Protein AF-A0A6J7U491-F1 (afdb_monomer)

pLDDT: mean 91.49, std 6.92, range [60.06, 96.81]

Nearest PDB structures (foldseek):
  8j9j-assembly1_E2  TM=4.275E-01  e=4.358E+00  Euglena gracilis
  7q5s-assembly1_C  TM=4.772E-01  e=9.152E+00  Thermochaetoides thermophila DSM 1495

Sequence (49 aa):
MTCVIPLRDANGEIRMSRSCIDGPVMDGANVIWNSKGEIPKGTVGEPHV

Foldseek 3Di:
DPQWFWFQDPVRATETDRCVPVHVDDPPVGTPPPCVPPDDPRHVPDDPD

Organism: NCBI:txid449393

Structure (mmCIF, N/CA/C/O backbone):
data_AF-A0A6J7U491-F1
#
_entry.id   AF-A0A6J7U491-F1
#
loop_
_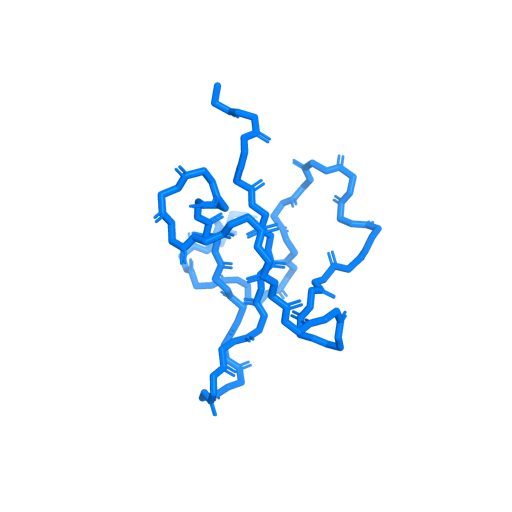atom_site.group_PDB
_atom_site.id
_atom_site.type_symbol
_atom_site.label_atom_id
_atom_site.label_alt_id
_atom_site.label_comp_id
_atom_site.label_asym_id
_atom_site.label_entity_id
_atom_site.label_seq_id
_atom_site.pdbx_PDB_ins_code
_atom_site.Cartn_x
_atom_site.Cartn_y
_atom_site.Cartn_z
_atom_site.occupancy
_atom_site.B_iso_or_equiv
_atom_site.auth_seq_id
_atom_site.auth_comp_id
_atom_site.auth_asym_id
_atom_site.auth_atom_id
_atom_site.pdbx_PDB_model_num
ATOM 1 N N . MET A 1 1 ? 5.105 16.241 2.662 1.00 60.06 1 MET A N 1
ATOM 2 C CA . MET A 1 1 ? 5.372 14.791 2.547 1.00 60.06 1 MET A CA 1
ATOM 3 C C . MET A 1 1 ? 4.035 14.055 2.617 1.00 60.06 1 MET A C 1
ATOM 5 O O . MET A 1 1 ? 3.718 13.457 3.627 1.00 60.06 1 MET A O 1
ATOM 9 N N . THR A 1 2 ? 3.201 14.210 1.584 1.00 81.75 2 THR A N 1
ATOM 10 C CA . THR A 1 2 ? 1.775 13.808 1.584 1.00 81.75 2 THR A CA 1
ATOM 11 C C . THR A 1 2 ? 1.462 12.695 0.587 1.00 81.75 2 THR A C 1
ATOM 13 O O . THR A 1 2 ? 0.440 12.039 0.713 1.00 81.75 2 THR A O 1
ATOM 16 N N . CYS A 1 3 ? 2.339 12.461 -0.396 1.00 92.31 3 CYS A N 1
ATOM 17 C CA . CYS A 1 3 ? 2.125 11.480 -1.462 1.00 92.31 3 CYS A CA 1
ATOM 18 C C . CYS A 1 3 ? 2.561 10.049 -1.066 1.00 92.31 3 CYS A C 1
ATOM 20 O O . CYS A 1 3 ? 2.733 9.201 -1.942 1.00 92.31 3 CYS A O 1
ATOM 22 N N . VAL A 1 4 ? 2.814 9.790 0.224 1.00 93.50 4 VAL A N 1
ATOM 23 C CA . VAL A 1 4 ? 3.254 8.475 0.713 1.00 93.50 4 VAL A CA 1
ATOM 24 C C . VAL A 1 4 ? 2.035 7.664 1.120 1.00 93.50 4 VAL A C 1
ATOM 26 O O . VAL A 1 4 ? 1.222 8.140 1.910 1.00 93.50 4 VAL A O 1
ATOM 29 N N . ILE A 1 5 ? 1.922 6.451 0.591 1.00 93.62 5 ILE A N 1
ATOM 30 C CA . ILE A 1 5 ? 0.790 5.557 0.829 1.00 93.62 5 ILE A CA 1
ATOM 31 C C . ILE A 1 5 ? 1.282 4.134 1.138 1.00 93.62 5 ILE A C 1
ATOM 33 O O . ILE A 1 5 ? 2.311 3.712 0.603 1.00 93.62 5 ILE A O 1
ATOM 37 N N . PRO A 1 6 ? 0.569 3.386 1.993 1.00 95.69 6 PRO A N 1
ATOM 38 C CA . PRO A 1 6 ? 0.864 1.983 2.244 1.00 95.69 6 PRO A CA 1
ATOM 39 C C . PRO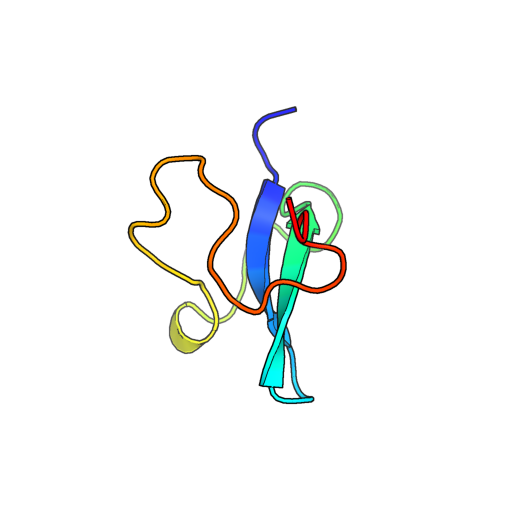 A 1 6 ? 0.371 1.098 1.093 1.00 95.69 6 PRO A C 1
ATOM 41 O O . PRO A 1 6 ? -0.806 1.120 0.724 1.00 95.69 6 PRO A O 1
ATOM 44 N N . LEU A 1 7 ? 1.274 0.283 0.561 1.00 95.62 7 LEU A N 1
ATOM 45 C CA . LEU A 1 7 ? 1.030 -0.669 -0.518 1.00 95.62 7 LEU A CA 1
ATOM 46 C C . LEU A 1 7 ? 1.553 -2.045 -0.114 1.00 95.62 7 LEU A C 1
ATOM 48 O O . LEU A 1 7 ? 2.630 -2.153 0.472 1.00 95.62 7 LEU A O 1
ATOM 52 N N . ARG A 1 8 ? 0.801 -3.093 -0.446 1.00 96.62 8 ARG A N 1
ATOM 53 C CA . ARG A 1 8 ? 1.288 -4.469 -0.412 1.00 96.62 8 ARG A CA 1
ATOM 54 C C . ARG A 1 8 ? 2.084 -4.745 -1.682 1.00 96.62 8 ARG A C 1
ATOM 56 O O . ARG A 1 8 ? 1.576 -4.536 -2.781 1.00 96.62 8 ARG A O 1
ATOM 63 N N . ASP A 1 9 ? 3.322 -5.190 -1.533 1.00 93.62 9 ASP A N 1
ATOM 64 C CA . ASP A 1 9 ? 4.159 -5.557 -2.670 1.00 93.62 9 ASP A CA 1
ATOM 65 C C . ASP A 1 9 ? 3.923 -7.009 -3.126 1.00 93.62 9 ASP A C 1
ATOM 67 O O . ASP A 1 9 ? 3.114 -7.750 -2.562 1.00 93.62 9 ASP A O 1
ATOM 71 N N . ALA A 1 10 ? 4.645 -7.427 -4.168 1.00 93.00 10 ALA A N 1
ATOM 72 C CA . ALA A 1 10 ? 4.541 -8.772 -4.734 1.00 93.00 10 ALA A CA 1
ATOM 73 C C . ALA A 1 10 ? 4.997 -9.891 -3.777 1.00 93.00 10 ALA A C 1
ATOM 75 O O . ALA A 1 10 ? 4.628 -11.046 -3.978 1.00 93.00 10 ALA A O 1
ATOM 76 N N . ASN A 1 11 ? 5.769 -9.564 -2.736 1.00 95.00 11 ASN A N 1
ATOM 77 C CA . ASN A 1 11 ? 6.186 -10.509 -1.699 1.00 95.00 11 ASN A CA 1
ATOM 78 C C . ASN A 1 11 ? 5.154 -10.598 -0.564 1.00 95.00 11 ASN A C 1
ATOM 80 O O . ASN A 1 11 ? 5.316 -11.383 0.369 1.00 95.00 11 ASN A O 1
ATOM 84 N N . GLY A 1 12 ? 4.089 -9.795 -0.632 1.00 95.06 12 GLY A N 1
ATOM 85 C CA . GLY A 1 12 ? 3.075 -9.701 0.402 1.00 95.06 12 GLY A CA 1
ATOM 86 C C . GLY A 1 12 ? 3.462 -8.782 1.560 1.00 95.06 12 GLY A C 1
ATOM 87 O O . GLY A 1 12 ? 2.701 -8.721 2.526 1.00 95.06 12 GLY A O 1
ATOM 88 N N . GLU A 1 13 ? 4.575 -8.049 1.488 1.00 96.81 13 GLU A N 1
ATOM 89 C CA . GLU A 1 13 ? 4.984 -7.100 2.528 1.00 96.81 13 GLU A CA 1
ATOM 90 C C . GLU A 1 13 ? 4.231 -5.776 2.380 1.00 96.81 13 GLU A C 1
ATOM 92 O O . GLU A 1 13 ? 3.993 -5.315 1.264 1.00 96.81 13 GLU A O 1
ATOM 97 N N . ILE A 1 14 ? 3.877 -5.125 3.494 1.00 96.50 14 ILE A N 1
ATOM 98 C CA . ILE A 1 14 ? 3.348 -3.755 3.448 1.00 96.50 14 ILE A CA 1
ATOM 99 C C . ILE A 1 14 ? 4.526 -2.782 3.487 1.00 96.50 14 ILE A C 1
ATOM 101 O O . ILE A 1 14 ? 5.361 -2.828 4.391 1.00 96.50 14 ILE A O 1
ATOM 105 N N . ARG A 1 15 ? 4.583 -1.873 2.515 1.00 95.38 15 ARG A N 1
ATOM 106 C CA . ARG A 1 15 ? 5.621 -0.849 2.388 1.00 95.38 15 ARG A CA 1
ATOM 107 C C . ARG A 1 15 ? 5.005 0.526 2.183 1.00 95.38 15 ARG A C 1
ATOM 109 O O . ARG A 1 15 ? 3.987 0.679 1.513 1.00 95.38 15 ARG A O 1
ATOM 116 N N . MET A 1 16 ? 5.665 1.542 2.727 1.00 94.56 16 MET A N 1
ATOM 117 C CA . MET A 1 16 ? 5.316 2.940 2.483 1.00 94.56 16 MET A CA 1
ATOM 118 C C . MET A 1 16 ? 5.964 3.396 1.171 1.00 94.56 16 MET A C 1
ATOM 120 O O . MET A 1 16 ? 7.168 3.641 1.130 1.00 94.56 16 MET A O 1
ATOM 124 N N . SER A 1 17 ? 5.179 3.496 0.097 1.00 93.75 17 SER A N 1
ATOM 125 C CA . SER A 1 17 ? 5.650 3.913 -1.232 1.00 93.75 17 SER A CA 1
ATOM 126 C C . SER A 1 17 ? 5.252 5.353 -1.530 1.00 93.75 17 SER A C 1
ATOM 128 O O . SER A 1 17 ? 4.258 5.876 -1.018 1.00 93.75 17 SER A O 1
ATOM 130 N N . ARG A 1 18 ? 6.058 6.029 -2.349 1.00 94.38 18 ARG A N 1
ATOM 131 C CA . ARG A 1 18 ? 5.869 7.429 -2.692 1.00 94.38 18 ARG A CA 1
ATOM 132 C C . ARG A 1 18 ? 5.217 7.530 -4.067 1.00 94.38 18 ARG A C 1
ATOM 134 O O . ARG A 1 18 ? 5.914 7.651 -5.067 1.00 94.38 18 ARG A O 1
ATOM 141 N N . SER A 1 19 ? 3.887 7.597 -4.110 1.00 93.12 19 SER A N 1
ATOM 142 C CA . SER A 1 19 ? 3.106 7.679 -5.362 1.00 93.12 19 SER A CA 1
ATOM 143 C C . SER A 1 19 ? 3.557 8.800 -6.309 1.00 93.12 19 SER A C 1
ATOM 145 O O . SER A 1 19 ? 3.530 8.647 -7.524 1.00 93.12 19 SER A O 1
ATOM 147 N N . CYS A 1 20 ? 4.045 9.926 -5.781 1.00 93.31 20 CYS A N 1
ATOM 148 C CA . CYS A 1 20 ? 4.528 11.016 -6.626 1.00 93.31 20 CYS A CA 1
ATOM 149 C C . CYS A 1 20 ? 5.884 10.756 -7.316 1.00 93.31 20 CYS A C 1
ATOM 151 O O . CYS A 1 20 ? 6.286 11.563 -8.147 1.00 93.31 20 CYS A O 1
ATOM 153 N N . ILE A 1 21 ? 6.579 9.662 -6.983 1.00 93.94 21 ILE A N 1
ATOM 154 C CA . ILE A 1 21 ? 7.823 9.217 -7.637 1.00 93.94 21 ILE A CA 1
ATOM 155 C C . ILE A 1 21 ? 7.622 7.843 -8.279 1.00 93.94 21 ILE A C 1
ATOM 157 O O . ILE A 1 21 ? 7.910 7.674 -9.459 1.00 93.94 21 ILE A O 1
ATOM 161 N N . ASP A 1 22 ? 7.099 6.890 -7.511 1.00 90.06 22 ASP A N 1
ATOM 162 C CA . ASP A 1 22 ? 6.995 5.482 -7.906 1.00 90.06 22 ASP A CA 1
ATOM 163 C C . ASP A 1 22 ? 5.832 5.228 -8.882 1.00 90.06 22 ASP A C 1
ATOM 165 O O . ASP A 1 22 ? 5.777 4.185 -9.529 1.00 90.06 22 ASP A O 1
ATOM 169 N N . GLY A 1 23 ? 4.913 6.189 -9.017 1.00 86.31 23 GLY A N 1
ATOM 170 C CA . GLY A 1 23 ? 3.805 6.132 -9.962 1.00 86.31 23 GLY A CA 1
ATOM 171 C C . GLY A 1 23 ? 2.497 6.639 -9.349 1.00 86.31 23 GLY A C 1
ATOM 172 O O . GLY A 1 23 ? 2.077 6.151 -8.298 1.00 86.31 23 GLY A O 1
ATOM 173 N N . PRO A 1 24 ? 1.799 7.588 -10.000 1.00 88.69 24 PRO A N 1
ATOM 174 C CA . PRO A 1 24 ? 0.516 8.087 -9.510 1.00 88.69 24 PRO A CA 1
ATOM 175 C C . PRO A 1 24 ? -0.635 7.094 -9.736 1.00 88.69 24 PRO A C 1
ATOM 177 O O . PRO A 1 24 ? -1.736 7.327 -9.243 1.00 88.69 24 PRO A O 1
ATOM 180 N N . VAL A 1 25 ? -0.396 6.002 -10.476 1.00 93.25 25 VAL A N 1
ATOM 181 C CA . VAL A 1 25 ? -1.357 4.926 -10.756 1.00 93.25 25 VAL A CA 1
ATOM 182 C C . VAL A 1 25 ? -0.770 3.594 -10.294 1.00 93.25 25 VAL A C 1
ATOM 184 O O . VAL A 1 25 ? 0.379 3.282 -10.590 1.00 93.25 25 VAL A O 1
ATOM 187 N N . MET A 1 26 ? -1.568 2.823 -9.563 1.00 92.00 26 MET A N 1
ATOM 188 C CA . MET A 1 26 ? -1.202 1.543 -8.960 1.00 92.00 26 MET A CA 1
ATOM 189 C C . MET A 1 26 ? -2.426 0.625 -8.929 1.00 92.00 26 MET A C 1
ATOM 191 O O . MET A 1 26 ? -3.556 1.092 -9.092 1.00 92.00 26 MET A O 1
ATOM 195 N N . ASP A 1 27 ? -2.215 -0.667 -8.688 1.00 94.69 27 ASP A N 1
ATOM 196 C CA . ASP A 1 27 ? -3.319 -1.599 -8.465 1.00 94.69 27 ASP A CA 1
ATOM 197 C C . ASP A 1 27 ? -4.000 -1.304 -7.119 1.00 94.69 27 ASP A C 1
ATOM 199 O O . ASP A 1 27 ? -3.406 -1.457 -6.048 1.00 94.69 27 ASP A O 1
ATOM 203 N N . GLY A 1 28 ? -5.265 -0.884 -7.176 1.00 95.06 28 GLY A N 1
ATOM 204 C CA . GLY A 1 28 ? -6.060 -0.549 -5.999 1.00 95.06 28 GLY A CA 1
ATOM 205 C C . GLY A 1 28 ? -6.287 -1.726 -5.046 1.00 95.06 28 GLY A C 1
ATOM 206 O O . GLY A 1 28 ? -6.553 -1.487 -3.869 1.00 95.06 28 GLY A O 1
ATOM 207 N N . ALA A 1 29 ? -6.148 -2.975 -5.507 1.00 96.12 29 ALA A N 1
ATOM 208 C CA . ALA A 1 29 ? -6.230 -4.157 -4.648 1.00 96.12 29 ALA A CA 1
ATOM 209 C C . ALA A 1 29 ? -5.039 -4.266 -3.680 1.00 96.12 29 ALA A C 1
ATOM 211 O O . ALA A 1 29 ? -5.167 -4.846 -2.602 1.00 96.12 29 ALA A O 1
ATOM 212 N N . ASN A 1 30 ? -3.898 -3.672 -4.040 1.00 95.50 30 ASN A N 1
ATOM 213 C CA . ASN A 1 30 ? -2.684 -3.684 -3.228 1.00 95.50 30 ASN A CA 1
ATOM 214 C C . ASN A 1 30 ? -2.603 -2.499 -2.260 1.00 95.50 30 ASN A C 1
ATOM 216 O O . ASN A 1 30 ? -1.780 -2.505 -1.345 1.00 95.50 30 ASN A O 1
ATOM 220 N N . VAL A 1 31 ? -3.435 -1.471 -2.435 1.00 95.19 31 VAL A N 1
ATOM 221 C CA . VAL A 1 31 ? -3.455 -0.304 -1.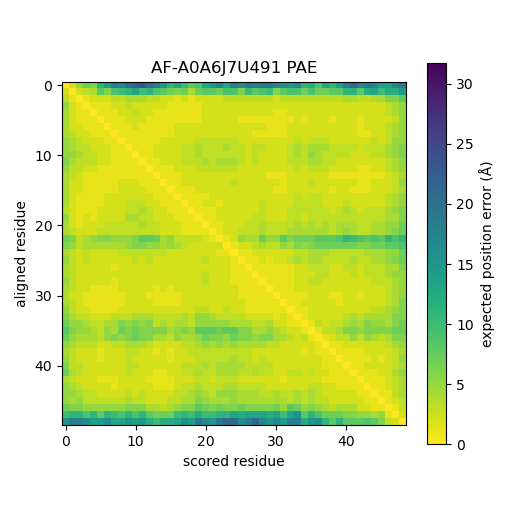546 1.00 95.19 31 VAL A CA 1
ATOM 222 C C . VAL A 1 31 ? -4.081 -0.687 -0.207 1.00 95.19 31 VAL A C 1
ATOM 224 O O . VAL A 1 31 ? -5.180 -1.241 -0.150 1.00 95.19 31 VAL A O 1
ATOM 227 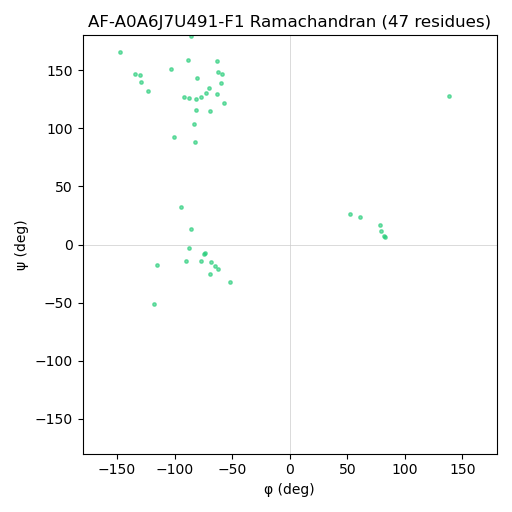N N . ILE A 1 32 ? -3.414 -0.340 0.897 1.00 96.00 32 ILE A N 1
ATOM 228 C CA . ILE A 1 32 ? -3.996 -0.503 2.232 1.00 96.00 32 ILE A CA 1
ATOM 229 C C . ILE A 1 32 ? -4.909 0.692 2.517 1.00 96.00 32 ILE A C 1
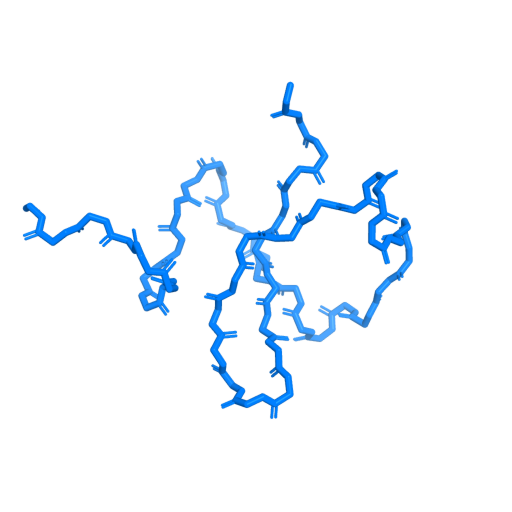ATOM 231 O O . ILE A 1 32 ? -4.499 1.722 3.057 1.00 96.00 32 ILE A O 1
ATOM 235 N N . TRP A 1 33 ? -6.168 0.559 2.108 1.00 94.12 33 TRP A N 1
ATOM 236 C CA . TRP A 1 33 ? -7.195 1.571 2.333 1.00 94.12 33 TRP A CA 1
ATOM 237 C C . TRP A 1 33 ? -7.472 1.790 3.824 1.00 94.12 33 TRP A C 1
ATOM 239 O O . TRP A 1 33 ? -7.252 0.916 4.659 1.00 94.12 33 TRP A O 1
ATOM 249 N N . ASN A 1 34 ? -8.016 2.965 4.155 1.00 93.12 34 ASN A N 1
ATOM 250 C CA . ASN A 1 34 ? -8.420 3.339 5.515 1.00 93.12 34 ASN A CA 1
ATOM 251 C C . ASN A 1 34 ? -7.289 3.362 6.562 1.00 93.12 34 ASN A C 1
ATOM 253 O O . ASN A 1 34 ? -7.579 3.302 7.754 1.00 93.12 34 ASN A O 1
ATOM 257 N N . SER A 1 35 ? -6.025 3.526 6.153 1.00 88.44 35 SER A N 1
ATOM 258 C CA . SER A 1 35 ? -4.895 3.687 7.084 1.00 88.44 35 SER A CA 1
ATOM 259 C C . SER A 1 35 ? -4.911 5.009 7.865 1.00 88.44 35 SER A C 1
ATOM 261 O O . SER A 1 35 ? -4.207 5.134 8.853 1.00 88.44 35 SER A O 1
ATOM 263 N N . LYS A 1 36 ? -5.708 6.007 7.445 1.00 86.94 36 LYS A N 1
ATOM 264 C CA . LYS A 1 36 ? -5.936 7.292 8.151 1.00 86.94 36 LYS A CA 1
ATOM 265 C C . LYS A 1 36 ? -4.662 8.061 8.552 1.00 86.94 36 LYS A C 1
ATOM 267 O O . LYS A 1 36 ? -4.694 8.866 9.476 1.00 86.94 36 LYS A O 1
ATOM 272 N N . GLY A 1 37 ? -3.560 7.862 7.827 1.00 85.81 37 GLY A N 1
ATOM 273 C CA . GLY A 1 37 ? -2.269 8.490 8.134 1.00 85.81 37 GLY A CA 1
ATOM 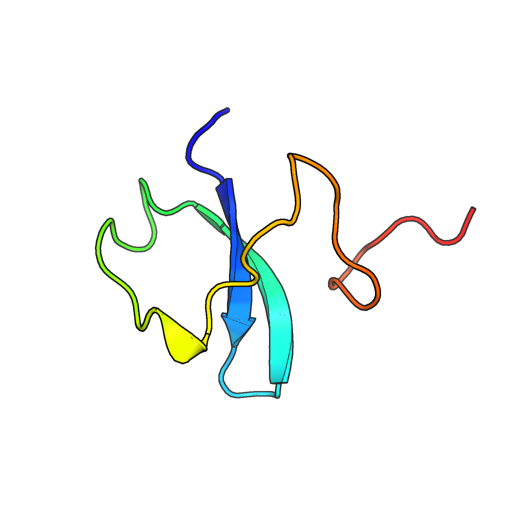274 C C . GLY A 1 37 ? -1.449 7.758 9.200 1.00 85.81 37 GLY A C 1
ATOM 275 O O . GLY A 1 37 ? -0.398 8.253 9.597 1.00 85.81 37 GLY A O 1
ATOM 276 N N . GLU A 1 38 ? -1.897 6.585 9.637 1.00 90.56 38 GLU A N 1
ATOM 277 C CA . GLU A 1 38 ? -1.143 5.672 10.488 1.00 90.56 38 GLU A CA 1
ATOM 278 C C . GLU A 1 38 ? -0.301 4.713 9.639 1.00 90.56 38 GLU A C 1
ATOM 280 O O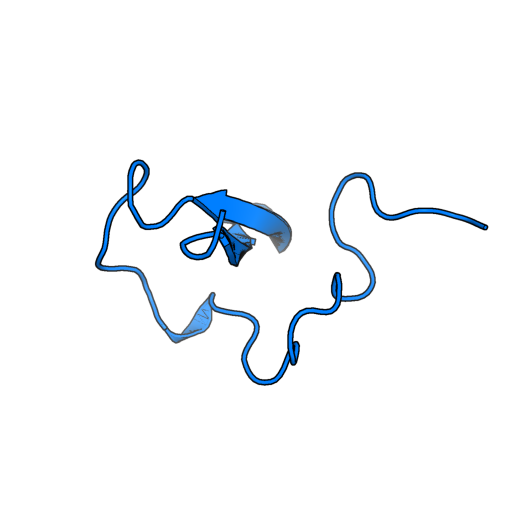 . GLU A 1 38 ? -0.585 4.465 8.462 1.00 90.56 38 GLU A O 1
ATOM 285 N N . ILE A 1 39 ? 0.737 4.153 10.258 1.00 93.19 39 ILE A N 1
ATOM 286 C CA . ILE A 1 39 ? 1.512 3.051 9.691 1.00 93.19 39 ILE A CA 1
ATOM 287 C C . ILE A 1 39 ? 0.728 1.759 9.971 1.00 93.19 39 ILE A C 1
ATOM 289 O O . ILE A 1 39 ? 0.541 1.425 11.143 1.00 93.19 39 ILE A O 1
ATOM 293 N N . PRO A 1 40 ? 0.237 1.034 8.948 1.00 93.75 40 PRO A N 1
ATOM 294 C CA . PRO A 1 40 ? -0.489 -0.212 9.174 1.00 93.75 40 PRO A CA 1
ATOM 295 C C . PRO A 1 40 ? 0.389 -1.274 9.839 1.00 93.75 40 PRO A C 1
ATOM 297 O O . PRO A 1 40 ? 1.582 -1.361 9.550 1.00 93.75 40 PRO A O 1
ATOM 300 N N . LYS A 1 41 ? -0.220 -2.141 10.655 1.00 93.00 41 LYS A N 1
ATOM 301 C CA . LYS A 1 41 ? 0.494 -3.259 11.284 1.00 93.00 41 LYS A CA 1
ATOM 302 C C . LYS A 1 41 ? 1.111 -4.200 10.250 1.00 93.00 41 LYS A C 1
ATOM 304 O O . LYS A 1 41 ? 0.458 -4.541 9.262 1.00 93.00 41 LYS A O 1
ATOM 309 N N . GLY A 1 42 ? 2.328 -4.660 10.506 1.00 92.62 42 GLY A N 1
ATOM 310 C CA . GLY A 1 42 ? 3.110 -5.492 9.593 1.00 92.62 42 GLY A CA 1
ATOM 311 C C . GLY A 1 42 ? 3.791 -4.700 8.476 1.00 92.62 42 GLY A C 1
ATOM 312 O O . GLY A 1 42 ? 4.258 -5.302 7.507 1.00 92.62 42 GLY A O 1
ATOM 313 N N . THR A 1 43 ? 3.826 -3.364 8.569 1.00 96.00 43 THR A N 1
ATOM 314 C CA . THR A 1 43 ? 4.621 -2.544 7.648 1.00 96.00 43 THR A CA 1
ATOM 315 C C . THR A 1 43 ? 6.100 -2.752 7.927 1.00 96.00 43 THR A C 1
ATOM 317 O O . THR A 1 43 ? 6.543 -2.719 9.074 1.00 96.00 43 THR A O 1
ATOM 320 N N . VAL A 1 44 ? 6.888 -2.930 6.870 1.00 95.50 44 VAL A N 1
ATOM 321 C CA . VAL A 1 44 ? 8.340 -3.083 6.989 1.00 95.50 44 VAL A CA 1
ATOM 322 C C . VAL A 1 44 ? 8.935 -1.864 7.698 1.00 95.50 44 VAL A C 1
ATOM 324 O O . VAL A 1 44 ? 8.795 -0.733 7.231 1.00 95.50 44 VAL A O 1
ATOM 327 N N . GLY A 1 45 ? 9.621 -2.107 8.816 1.00 93.12 45 GLY A N 1
ATOM 328 C CA . GLY A 1 45 ? 10.240 -1.058 9.629 1.00 93.12 45 GLY A CA 1
ATOM 329 C C . GLY A 1 45 ? 9.270 -0.298 10.537 1.00 93.12 45 GLY A C 1
ATOM 330 O O . GLY A 1 45 ? 9.619 0.789 10.998 1.00 93.12 45 GLY A O 1
ATOM 331 N N . GLU A 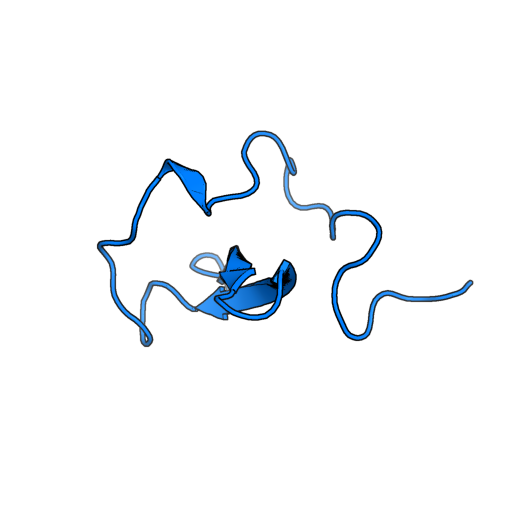1 46 ? 8.069 -0.827 10.792 1.00 93.69 46 GLU A N 1
ATOM 332 C CA . GLU A 1 46 ? 7.175 -0.254 11.798 1.00 93.69 46 GLU A CA 1
ATOM 333 C C . GLU A 1 46 ? 7.830 -0.223 13.198 1.00 93.69 46 GLU A C 1
ATOM 335 O O . GLU A 1 46 ? 8.623 -1.106 13.534 1.00 93.69 46 GLU A O 1
ATOM 340 N N . PRO A 1 47 ? 7.534 0.782 14.042 1.00 88.06 47 PRO A N 1
ATOM 341 C CA . PRO A 1 47 ? 8.039 0.814 15.411 1.00 88.06 47 PRO A CA 1
ATOM 342 C C . PRO A 1 47 ? 7.506 -0.364 16.241 1.00 88.06 47 PRO A C 1
ATOM 344 O O . PRO A 1 47 ? 6.300 -0.572 16.325 1.00 88.06 47 PRO A O 1
ATOM 347 N N . HIS A 1 48 ? 8.403 -1.086 16.915 1.00 76.88 48 HIS A N 1
ATOM 348 C CA . HIS A 1 48 ? 8.070 -2.182 17.839 1.00 76.88 48 HIS A CA 1
ATOM 349 C C . HIS A 1 48 ? 7.991 -1.712 19.305 1.00 76.88 48 HIS A C 1
ATOM 351 O O . HIS A 1 48 ? 8.398 -2.444 20.209 1.00 76.88 48 HIS A O 1
ATOM 357 N N . VAL A 1 49 ? 7.563 -0.464 19.527 1.00 67.62 49 VAL A N 1
ATOM 358 C CA . VAL A 1 49 ? 7.492 0.152 20.866 1.00 67.62 49 VAL A CA 1
ATOM 359 C C . VAL A 1 49 ? 6.175 -0.138 21.569 1.00 67.62 49 VAL A C 1
ATOM 361 O O . VAL A 1 49 ? 5.124 -0.122 20.891 1.00 67.62 49 VAL A O 1
#

Solvent-accessible surface area (backbone atoms only — not comparable to full-atom values): 3296 Å² total; per-residue (Å²): 140,77,53,63,45,50,31,45,48,98,88,67,47,32,39,81,41,44,30,84,75,83,39,88,70,76,67,72,90,36,44,56,76,90,45,87,90,55,84,59,91,76,28,74,86,59,84,93,122

Radius of gyration: 10.57 Å; Cα contacts (8 Å, |Δi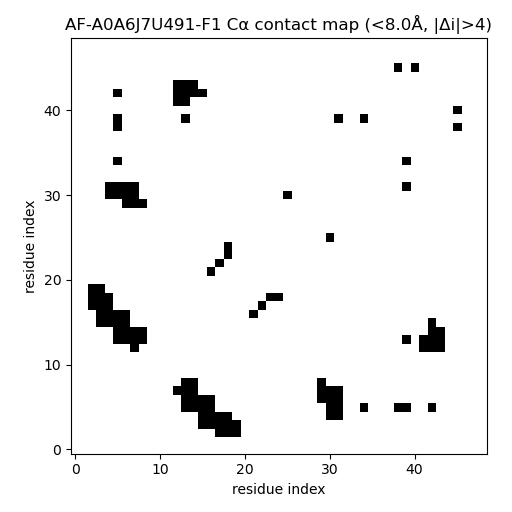|>4): 59; chains: 1; bounding box: 19×25×32 Å

Secondary structure (DSSP, 8-state):
---EEEEE-TTS-EEEEEHHHH-S---TTTB-TT-TTS--TTBTT----

Mean predicted aligned error: 3.34 Å